Protein AF-A0A961GVK2-F1 (afdb_monomer_lite)

Structure (mmCIF, N/CA/C/O backbone):
data_AF-A0A961GVK2-F1
#
_entry.id   AF-A0A961GVK2-F1
#
loop_
_atom_site.group_PDB
_atom_site.id
_atom_site.type_symbol
_atom_site.label_atom_id
_atom_site.label_alt_id
_atom_site.label_comp_id
_atom_site.label_asym_id
_atom_site.label_entity_id
_atom_site.label_seq_id
_atom_site.pdbx_PDB_ins_code
_atom_site.Cartn_x
_atom_site.Cartn_y
_atom_site.Cartn_z
_atom_site.occupancy
_atom_site.B_iso_or_equiv
_atom_site.auth_seq_id
_atom_site.auth_comp_id
_atom_site.auth_asym_id
_atom_site.auth_atom_id
_atom_site.pdbx_PDB_model_num
ATOM 1 N N . MET A 1 1 ? 10.560 -20.780 -36.946 1.00 43.09 1 MET A N 1
ATOM 2 C CA . MET A 1 1 ? 10.622 -20.272 -35.560 1.00 43.09 1 MET A CA 1
ATOM 3 C C . MET A 1 1 ? 9.232 -19.742 -35.234 1.00 43.09 1 MET A C 1
ATOM 5 O O . MET A 1 1 ? 8.874 -18.672 -35.701 1.00 43.09 1 MET A O 1
ATOM 9 N N . ALA A 1 2 ? 8.379 -20.590 -34.654 1.00 39.97 2 ALA A N 1
ATOM 10 C CA . ALA A 1 2 ? 6.944 -20.331 -34.536 1.00 39.97 2 ALA A CA 1
ATOM 11 C C . ALA A 1 2 ? 6.674 -19.240 -33.492 1.00 39.97 2 ALA A C 1
ATOM 13 O O . ALA A 1 2 ? 7.135 -19.349 -32.359 1.00 39.97 2 ALA A O 1
ATOM 14 N N . ALA A 1 3 ? 5.934 -18.203 -33.882 1.00 51.91 3 ALA A N 1
ATOM 15 C CA . ALA A 1 3 ? 5.402 -17.211 -32.962 1.00 51.91 3 ALA A CA 1
ATOM 16 C C . ALA A 1 3 ? 4.391 -17.902 -32.037 1.00 51.91 3 ALA A C 1
ATOM 18 O O . ALA A 1 3 ? 3.315 -18.314 -32.469 1.00 51.91 3 ALA A O 1
ATOM 19 N N . THR A 1 4 ? 4.752 -18.080 -30.769 1.00 57.75 4 THR A N 1
ATOM 20 C CA . THR A 1 4 ? 3.842 -18.554 -29.728 1.00 57.75 4 THR A CA 1
ATOM 21 C C . THR A 1 4 ? 2.739 -17.514 -29.565 1.00 57.75 4 THR A C 1
ATOM 23 O O . THR A 1 4 ? 2.958 -16.445 -29.000 1.00 57.75 4 THR A O 1
ATOM 26 N N . ALA A 1 5 ? 1.552 -17.802 -30.098 1.00 57.75 5 ALA A N 1
ATOM 27 C CA . ALA A 1 5 ? 0.371 -16.983 -29.879 1.00 57.75 5 ALA A CA 1
ATOM 28 C C . ALA A 1 5 ? 0.055 -16.978 -28.376 1.00 57.75 5 ALA A C 1
ATOM 30 O O . ALA A 1 5 ? -0.444 -17.964 -27.827 1.00 57.75 5 ALA A O 1
ATOM 31 N N . VAL A 1 6 ? 0.387 -15.880 -27.693 1.00 58.44 6 VAL A N 1
ATOM 32 C CA . VAL A 1 6 ? -0.027 -15.662 -26.307 1.00 58.44 6 VAL A CA 1
ATOM 33 C C . VAL A 1 6 ? -1.550 -15.633 -26.315 1.00 58.44 6 VAL A C 1
ATOM 35 O O . VAL A 1 6 ? -2.160 -14.758 -26.925 1.00 58.44 6 VAL A O 1
ATOM 38 N N . HIS A 1 7 ? -2.176 -16.623 -25.679 1.00 60.72 7 HIS A N 1
ATOM 39 C CA . HIS A 1 7 ? -3.625 -16.637 -25.540 1.00 60.72 7 HIS A CA 1
ATOM 40 C C . HIS A 1 7 ? -4.070 -15.338 -24.840 1.00 60.72 7 HIS A C 1
ATOM 42 O O . HIS A 1 7 ? -3.469 -14.953 -23.833 1.00 60.72 7 HIS A O 1
ATOM 48 N N . PRO A 1 8 ? -5.131 -14.664 -25.317 1.00 64.25 8 PRO A N 1
ATOM 49 C CA . PRO A 1 8 ? -5.540 -13.354 -24.797 1.00 64.25 8 PRO A CA 1
ATOM 50 C C . PRO A 1 8 ? -5.836 -13.384 -23.290 1.00 64.25 8 PRO A C 1
ATOM 52 O O . PRO A 1 8 ? -5.573 -12.424 -22.570 1.00 64.25 8 PRO A O 1
ATOM 55 N N . ARG A 1 9 ? -6.304 -14.530 -22.779 1.00 64.69 9 ARG A N 1
ATOM 56 C CA . ARG A 1 9 ? -6.535 -14.760 -21.348 1.00 64.69 9 ARG A CA 1
ATOM 57 C C . ARG A 1 9 ? -5.234 -14.781 -20.533 1.00 64.69 9 ARG A C 1
ATOM 59 O O . ARG A 1 9 ? -5.197 -14.248 -19.430 1.00 64.69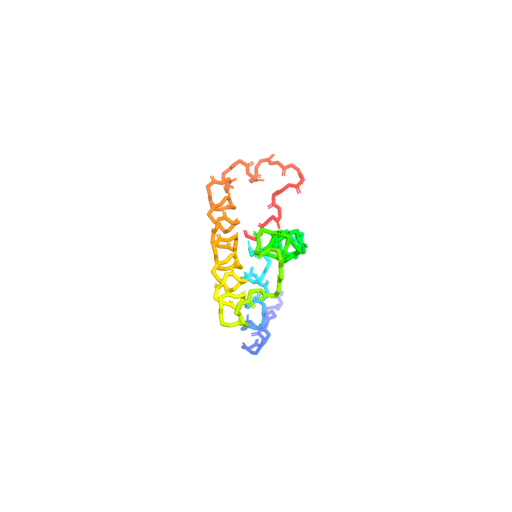 9 ARG A O 1
ATOM 66 N N . THR A 1 10 ? -4.165 -15.353 -21.084 1.00 74.12 10 THR A N 1
ATOM 67 C CA . THR A 1 10 ? -2.830 -15.394 -20.467 1.00 74.12 10 THR A CA 1
ATOM 68 C C . THR A 1 10 ? -2.163 -14.019 -20.493 1.00 74.12 10 THR A C 1
ATOM 70 O O . THR A 1 10 ? -1.489 -13.657 -19.532 1.00 74.12 10 THR A O 1
ATOM 73 N N . ALA A 1 11 ? -2.414 -13.220 -21.538 1.00 79.81 11 ALA A N 1
ATOM 74 C CA . ALA A 1 11 ? -1.932 -11.843 -21.636 1.00 79.81 11 ALA A CA 1
ATOM 75 C C . ALA A 1 11 ? -2.517 -10.952 -20.525 1.00 79.81 11 ALA A C 1
ATOM 77 O O . ALA A 1 11 ? -1.763 -10.323 -19.788 1.00 79.81 11 ALA A O 1
ATOM 78 N N . ILE A 1 12 ? -3.839 -10.971 -20.322 1.00 85.12 12 ILE A N 1
ATOM 79 C CA . ILE A 1 12 ? -4.500 -10.157 -19.285 1.00 85.12 12 ILE A CA 1
ATOM 80 C C . ILE A 1 12 ? -3.993 -10.514 -17.882 1.00 85.12 12 ILE A C 1
ATOM 82 O O . ILE A 1 12 ? -3.660 -9.627 -17.097 1.00 85.12 12 ILE A O 1
ATOM 86 N N . LEU A 1 13 ? -3.893 -11.810 -17.569 1.00 85.31 13 LEU A N 1
ATOM 87 C CA . LEU A 1 13 ? -3.391 -12.260 -16.268 1.00 85.31 13 LEU A CA 1
ATOM 88 C C . LEU A 1 13 ? -1.937 -11.832 -16.036 1.00 85.31 13 LEU A C 1
ATOM 90 O O . LEU A 1 13 ? -1.590 -11.440 -14.923 1.00 85.31 13 LEU A O 1
ATOM 94 N N . SER A 1 14 ? -1.104 -11.850 -17.082 1.00 85.38 14 SER A N 1
ATOM 95 C CA . SER A 1 14 ? 0.284 -11.384 -16.991 1.00 85.38 14 SER A CA 1
ATOM 96 C C . SER A 1 14 ? 0.376 -9.881 -16.712 1.00 85.38 14 SER A C 1
ATOM 98 O O . SER A 1 14 ? 1.157 -9.460 -15.862 1.00 85.38 14 SER A O 1
ATOM 100 N N . THR A 1 15 ? -0.483 -9.078 -17.345 1.00 87.44 15 THR A N 1
ATOM 101 C CA . THR A 1 15 ? -0.559 -7.632 -17.123 1.00 87.44 15 THR A CA 1
ATOM 102 C C . THR A 1 15 ? -1.011 -7.309 -15.702 1.00 87.44 15 THR A C 1
ATOM 104 O O . THR A 1 15 ? -0.397 -6.480 -15.035 1.00 87.44 15 THR A O 1
ATOM 107 N N . ILE A 1 16 ? -2.039 -7.997 -15.198 1.00 87.81 16 ILE A N 1
ATOM 108 C CA . ILE A 1 16 ? -2.490 -7.840 -13.807 1.00 87.81 16 ILE A CA 1
ATOM 109 C C . ILE A 1 16 ? -1.365 -8.222 -12.838 1.00 87.81 16 ILE A C 1
ATOM 111 O O . ILE A 1 16 ? -1.094 -7.484 -11.893 1.00 87.81 16 ILE A O 1
ATOM 115 N N . GLY A 1 17 ? -0.672 -9.337 -13.091 1.00 86.62 17 GLY A N 1
ATOM 116 C CA . GLY A 1 17 ? 0.475 -9.765 -12.290 1.00 86.62 17 GLY A CA 1
ATOM 117 C C . GLY A 1 17 ? 1.596 -8.723 -12.252 1.00 86.62 17 GLY A C 1
ATOM 118 O O . GLY A 1 17 ? 2.147 -8.465 -11.184 1.00 86.62 17 GLY A O 1
ATOM 119 N N . ALA A 1 18 ? 1.882 -8.067 -13.381 1.00 85.56 18 ALA A N 1
ATOM 120 C CA . ALA A 1 18 ? 2.855 -6.979 -13.448 1.00 85.56 18 ALA A CA 1
ATOM 121 C C . ALA A 1 18 ? 2.421 -5.766 -12.605 1.00 85.56 18 ALA A C 1
ATOM 123 O O . ALA A 1 18 ? 3.216 -5.255 -11.818 1.00 85.56 18 ALA A O 1
ATOM 124 N N . TYR A 1 19 ? 1.150 -5.356 -12.679 1.00 87.69 19 TYR A N 1
ATOM 125 C CA . TYR A 1 19 ? 0.629 -4.275 -11.833 1.00 87.69 19 TYR A CA 1
ATOM 126 C C . TYR A 1 19 ? 0.690 -4.610 -10.339 1.00 87.69 19 TYR A C 1
ATOM 128 O O . TYR A 1 19 ? 1.047 -3.754 -9.533 1.00 87.69 19 TYR A O 1
ATOM 136 N N . VAL A 1 20 ? 0.401 -5.854 -9.951 1.00 87.88 20 VAL A N 1
ATOM 137 C CA . VAL A 1 20 ? 0.546 -6.301 -8.556 1.00 87.88 20 VAL A CA 1
ATOM 138 C C . VAL A 1 20 ? 2.016 -6.316 -8.129 1.00 87.88 20 VAL A C 1
ATOM 140 O O . VAL A 1 20 ? 2.330 -5.944 -7.001 1.00 87.88 20 VAL A O 1
ATOM 143 N N . ALA A 1 21 ? 2.940 -6.696 -9.012 1.00 87.25 21 ALA A N 1
ATOM 144 C CA . ALA A 1 21 ? 4.367 -6.673 -8.704 1.00 87.25 21 ALA A CA 1
ATOM 145 C C . ALA A 1 21 ? 4.882 -5.246 -8.435 1.00 87.25 21 ALA A C 1
ATOM 147 O O . ALA A 1 21 ? 5.684 -5.056 -7.517 1.00 87.25 21 ALA A O 1
ATOM 148 N N . LEU A 1 22 ? 4.372 -4.243 -9.163 1.00 87.00 22 LEU A N 1
ATOM 149 C CA . LEU A 1 22 ? 4.726 -2.831 -8.965 1.00 87.00 22 LEU A CA 1
ATOM 150 C C . LEU A 1 22 ? 4.349 -2.307 -7.573 1.00 87.00 22 LEU A C 1
ATOM 152 O O . LEU A 1 22 ? 5.068 -1.480 -7.016 1.00 87.00 22 LEU A O 1
ATOM 156 N N . THR A 1 23 ? 3.260 -2.797 -6.971 1.00 88.50 23 THR A N 1
ATOM 157 C CA . THR A 1 23 ? 2.824 -2.319 -5.646 1.00 88.50 23 THR A CA 1
ATOM 158 C C . THR A 1 23 ? 3.668 -2.866 -4.496 1.00 88.50 23 THR A C 1
ATOM 160 O O . THR A 1 23 ? 3.620 -2.311 -3.399 1.00 88.50 23 THR A O 1
ATOM 163 N N . LYS A 1 24 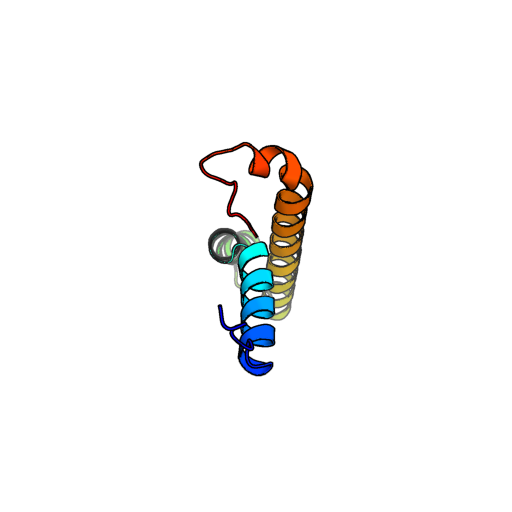? 4.478 -3.910 -4.738 1.00 88.75 24 LYS A N 1
ATOM 164 C CA . LYS A 1 24 ? 5.314 -4.605 -3.741 1.00 88.75 24 LYS A CA 1
ATOM 165 C C . LYS A 1 24 ? 4.502 -5.003 -2.492 1.00 88.75 24 LYS A C 1
ATOM 167 O O . LYS A 1 24 ? 4.722 -4.451 -1.411 1.00 88.75 24 LYS A O 1
ATOM 172 N N . PRO A 1 25 ? 3.603 -6.003 -2.591 1.00 88.31 25 PRO A N 1
ATOM 173 C CA . PRO A 1 25 ? 2.633 -6.341 -1.540 1.00 88.31 25 PRO A CA 1
ATOM 174 C C . PRO A 1 25 ? 3.273 -6.657 -0.185 1.00 88.31 25 PRO A C 1
ATOM 176 O O . PRO A 1 25 ? 2.718 -6.311 0.853 1.00 88.31 25 PRO A O 1
ATOM 179 N N . ARG A 1 26 ? 4.482 -7.231 -0.179 1.00 91.25 26 ARG A N 1
ATOM 180 C CA . ARG A 1 26 ? 5.223 -7.504 1.058 1.00 91.25 26 ARG A CA 1
ATOM 181 C C . ARG A 1 26 ? 5.592 -6.234 1.830 1.00 91.25 26 ARG A C 1
ATOM 183 O O . ARG A 1 26 ? 5.593 -6.249 3.052 1.00 91.25 26 ARG A O 1
ATOM 190 N N . ILE A 1 27 ? 5.902 -5.137 1.136 1.00 91.69 27 ILE A N 1
ATOM 191 C CA . ILE A 1 27 ? 6.202 -3.847 1.777 1.00 91.69 27 ILE A CA 1
ATOM 192 C C . ILE A 1 27 ? 4.926 -3.258 2.379 1.00 91.69 27 ILE A C 1
ATOM 194 O O . ILE A 1 27 ? 4.946 -2.774 3.507 1.00 91.69 27 ILE A O 1
ATOM 198 N N . ILE A 1 28 ? 3.813 -3.343 1.647 1.00 94.62 28 ILE A N 1
ATOM 199 C CA . ILE A 1 28 ? 2.510 -2.876 2.124 1.00 94.62 28 ILE A CA 1
ATOM 200 C C . ILE A 1 28 ? 2.089 -3.653 3.376 1.00 94.62 28 ILE A C 1
ATOM 202 O O . ILE A 1 28 ? 1.677 -3.044 4.353 1.00 94.62 28 ILE A O 1
ATOM 206 N N . GLU A 1 29 ? 2.251 -4.976 3.394 1.00 94.31 29 GLU A N 1
ATOM 207 C CA . GLU A 1 29 ? 1.962 -5.809 4.568 1.00 94.31 29 GLU A CA 1
ATOM 208 C C . GLU A 1 29 ? 2.735 -5.338 5.810 1.00 94.31 29 GLU A C 1
ATOM 210 O O . GLU A 1 29 ? 2.134 -5.115 6.859 1.00 94.31 29 GLU A O 1
ATOM 215 N N . LEU A 1 30 ? 4.048 -5.118 5.680 1.00 93.69 30 LEU A N 1
ATOM 216 C CA . LEU A 1 30 ? 4.889 -4.623 6.777 1.00 93.69 30 LEU A CA 1
ATOM 217 C C . LEU A 1 30 ? 4.428 -3.245 7.282 1.00 93.69 30 LEU A C 1
ATOM 219 O O . LEU A 1 30 ? 4.434 -2.984 8.487 1.00 93.69 30 LEU A O 1
ATOM 223 N N . LEU A 1 31 ? 3.980 -2.374 6.376 1.00 94.44 31 LEU A N 1
ATOM 224 C CA . LEU A 1 31 ? 3.410 -1.074 6.722 1.00 94.44 31 LEU A CA 1
ATOM 225 C C . LEU A 1 31 ? 2.070 -1.220 7.458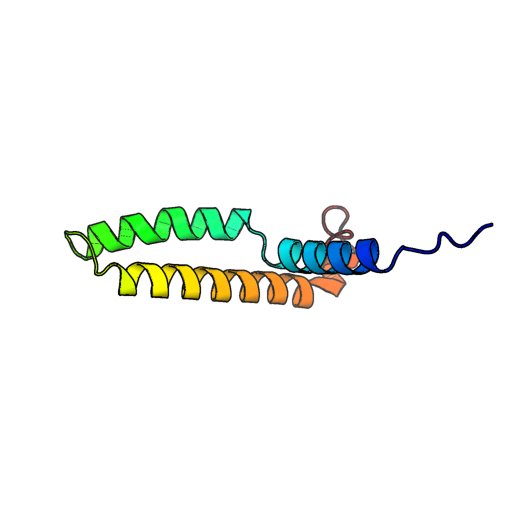 1.00 94.44 31 LEU A C 1
ATOM 227 O O . LEU A 1 31 ? 1.845 -0.573 8.479 1.00 94.44 31 LEU A O 1
ATOM 231 N N . LEU A 1 32 ? 1.173 -2.085 6.992 1.00 94.31 32 LEU A N 1
ATOM 232 C CA . LEU A 1 32 ? -0.158 -2.239 7.585 1.00 94.31 32 LEU A CA 1
ATOM 233 C C . LEU A 1 32 ? -0.114 -2.929 8.954 1.00 94.31 32 LEU A C 1
ATOM 235 O O . LEU A 1 32 ? -0.844 -2.527 9.863 1.00 94.31 32 LEU A O 1
ATOM 239 N N . VAL A 1 33 ? 0.777 -3.913 9.123 1.00 95.56 33 VAL A N 1
ATOM 240 C CA . VAL A 1 33 ? 1.004 -4.610 10.401 1.00 95.56 33 VAL A CA 1
ATOM 241 C C . VAL A 1 33 ? 1.484 -3.654 11.488 1.00 95.56 33 VAL A C 1
ATOM 243 O O . VAL A 1 33 ? 1.153 -3.855 12.650 1.00 95.56 33 VAL A O 1
ATOM 246 N N . THR A 1 34 ? 2.226 -2.604 11.139 1.00 96.38 34 THR A N 1
ATOM 247 C CA . THR A 1 34 ? 2.619 -1.569 12.108 1.00 96.38 34 THR A CA 1
ATOM 248 C C . THR A 1 34 ? 1.534 -0.508 12.287 1.00 96.38 34 THR A C 1
ATOM 250 O O . THR A 1 34 ? 1.323 -0.034 13.400 1.00 96.38 34 THR A O 1
ATOM 253 N N . THR A 1 35 ? 0.788 -0.186 11.229 1.00 97.06 35 THR A N 1
ATOM 254 C CA . THR A 1 35 ? -0.275 0.830 11.255 1.00 97.06 35 THR 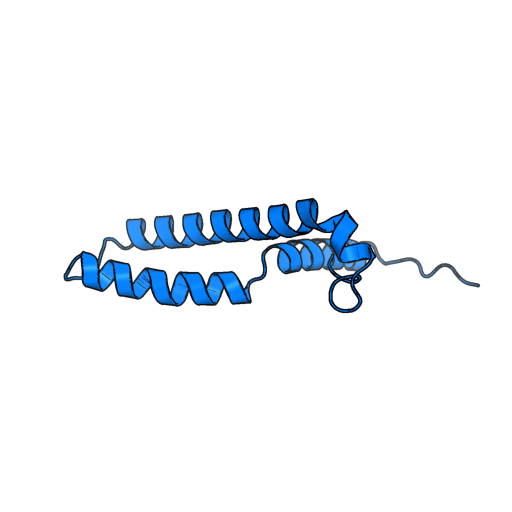A CA 1
ATOM 255 C C . THR A 1 35 ? -1.398 0.472 12.231 1.00 97.06 35 THR A C 1
ATOM 257 O O . THR A 1 35 ? -1.729 1.271 13.103 1.00 97.06 35 THR A O 1
ATOM 260 N N . VAL A 1 36 ? -1.978 -0.728 12.125 1.00 97.00 36 VAL A N 1
ATOM 261 C CA . VAL A 1 36 ? -3.179 -1.096 12.901 1.00 97.00 36 VAL A CA 1
ATOM 262 C C . VAL A 1 36 ? -2.939 -1.107 14.423 1.00 97.00 36 VAL A C 1
ATOM 264 O O . VAL A 1 36 ? -3.720 -0.474 15.135 1.00 97.00 36 VAL A O 1
ATOM 267 N N . PRO A 1 37 ? -1.878 -1.742 14.960 1.00 97.19 37 PRO A N 1
ATOM 268 C CA . PRO A 1 37 ? -1.596 -1.702 16.395 1.00 97.19 37 PRO A CA 1
ATOM 269 C C . PRO A 1 37 ? -1.331 -0.287 16.911 1.00 97.19 37 PRO A C 1
ATOM 271 O O . PRO A 1 37 ? -1.788 0.060 17.996 1.00 97.19 37 PRO A O 1
ATOM 274 N N . VAL A 1 38 ? -0.640 0.551 16.128 1.00 97.69 38 VAL A N 1
ATOM 275 C CA . VAL A 1 38 ? -0.377 1.946 16.508 1.00 97.69 38 VAL A CA 1
ATOM 276 C C . VAL A 1 38 ? -1.677 2.737 16.628 1.00 97.69 38 VAL A C 1
ATOM 278 O O . VAL A 1 38 ? -1.811 3.512 17.568 1.00 97.69 38 VAL A O 1
ATOM 281 N N . MET A 1 39 ? -2.659 2.506 15.749 1.00 97.75 39 MET A N 1
ATOM 282 C CA . MET A 1 39 ? -3.974 3.148 15.865 1.00 97.75 39 MET A CA 1
ATOM 283 C C . MET A 1 39 ? -4.681 2.780 17.179 1.00 97.75 39 MET A C 1
ATOM 285 O O . MET A 1 39 ? -5.245 3.656 17.825 1.00 97.75 39 MET A O 1
ATOM 289 N N . VAL A 1 40 ? -4.617 1.512 17.601 1.00 97.62 40 VAL A N 1
ATOM 290 C CA . VAL A 1 40 ? -5.224 1.044 18.864 1.00 97.62 40 VAL A CA 1
ATOM 291 C C . VAL A 1 40 ? -4.527 1.652 20.082 1.00 97.62 40 VAL A C 1
ATOM 293 O O . VAL A 1 40 ? -5.178 2.121 21.014 1.00 97.62 40 VAL A O 1
ATOM 296 N N . VAL A 1 41 ? -3.192 1.673 20.072 1.00 97.88 41 VAL A N 1
ATOM 297 C CA . VAL A 1 41 ? -2.405 2.278 21.156 1.00 97.88 41 VAL A CA 1
ATOM 298 C C . VAL A 1 41 ? -2.668 3.784 21.249 1.00 97.88 41 VAL A C 1
ATOM 300 O O . VAL A 1 41 ? -2.828 4.300 22.352 1.00 97.88 41 VAL A O 1
ATOM 303 N N . ALA A 1 42 ? -2.744 4.481 20.112 1.00 97.25 42 ALA A N 1
ATOM 304 C CA . ALA A 1 42 ? -2.985 5.921 20.058 1.00 97.25 42 ALA A CA 1
ATOM 305 C C . ALA A 1 42 ? -4.381 6.311 20.565 1.00 97.25 42 ALA A C 1
ATOM 307 O O . ALA A 1 42 ? -4.511 7.301 21.280 1.00 97.25 42 ALA A O 1
ATOM 308 N N . GLU A 1 43 ? -5.403 5.518 20.239 1.00 96.88 43 GLU A N 1
ATOM 309 C CA . GLU A 1 43 ? -6.781 5.735 20.695 1.00 96.88 43 GLU A CA 1
ATOM 310 C C . GLU A 1 43 ? -6.984 5.349 22.173 1.00 96.88 43 GLU A C 1
ATOM 312 O O . GLU A 1 43 ? -7.998 5.696 22.770 1.00 96.88 43 GLU A O 1
ATOM 317 N N . GLN A 1 44 ? -6.034 4.623 22.781 1.00 96.06 44 GLN A N 1
ATOM 318 C CA . GLN A 1 44 ? -6.195 3.986 24.099 1.00 96.06 44 GLN A CA 1
ATOM 319 C C . GLN A 1 44 ? -7.421 3.055 24.154 1.00 96.06 44 GLN A C 1
ATOM 321 O O . GLN A 1 44 ? -8.081 2.903 25.182 1.00 96.06 44 GLN A O 1
ATOM 326 N N . GLY A 1 45 ? -7.730 2.415 23.027 1.00 93.69 45 GLY A N 1
ATOM 327 C CA . GLY A 1 45 ? -8.953 1.653 22.820 1.00 93.69 45 GLY A CA 1
ATOM 328 C C . GLY A 1 45 ? -9.084 1.222 21.364 1.00 93.69 45 GLY A C 1
ATOM 329 O O . GLY A 1 45 ? -8.156 1.380 20.575 1.00 93.69 45 GLY A O 1
ATOM 330 N N . MET A 1 46 ? -10.230 0.656 20.987 1.00 96.44 46 MET A N 1
ATOM 331 C CA . MET A 1 46 ? -10.476 0.322 19.583 1.00 96.44 46 MET A CA 1
ATOM 332 C C . MET A 1 46 ? -10.972 1.552 18.816 1.00 96.44 46 MET A C 1
ATOM 334 O O . MET A 1 46 ? -12.055 2.047 19.137 1.00 96.44 46 MET A O 1
ATOM 338 N N . PRO A 1 47 ? -10.251 2.006 17.770 1.00 96.62 47 PRO A N 1
ATOM 339 C CA . PRO A 1 47 ? -10.752 3.047 16.886 1.00 96.62 47 PRO A CA 1
ATOM 340 C C . PRO A 1 47 ? -12.009 2.577 16.154 1.00 96.62 47 PRO A C 1
ATOM 342 O O . PRO A 1 47 ? -12.281 1.378 16.036 1.00 96.62 47 PRO A O 1
ATOM 345 N N . SER A 1 48 ? -12.759 3.523 15.583 1.00 97.69 48 SER A N 1
ATOM 346 C CA . SER A 1 48 ? -13.896 3.154 14.738 1.00 97.69 48 SER A CA 1
ATOM 347 C C . SER A 1 48 ? -13.444 2.252 13.580 1.00 97.69 48 SER A C 1
ATOM 349 O O . SER A 1 48 ? -12.446 2.523 12.906 1.00 97.69 48 SER A O 1
ATOM 351 N N . VAL A 1 49 ? -14.204 1.185 13.316 1.00 96.94 49 VAL A N 1
ATOM 352 C CA . VAL A 1 49 ? -13.900 0.228 12.236 1.00 96.94 49 VAL A CA 1
ATOM 353 C C . VAL A 1 49 ? -13.784 0.943 10.889 1.00 96.94 49 VAL A C 1
ATOM 355 O O . VAL A 1 49 ? -12.915 0.622 10.083 1.00 96.94 49 VAL A O 1
ATOM 358 N N . TRP A 1 50 ? -14.621 1.959 10.666 1.00 98.06 50 TRP A N 1
ATOM 359 C CA . TRP A 1 50 ? -14.577 2.761 9.450 1.00 98.06 50 TRP A CA 1
ATOM 360 C C . TRP A 1 50 ? -13.258 3.522 9.291 1.00 98.06 50 TRP A C 1
ATOM 362 O O . TRP A 1 50 ? -12.675 3.497 8.209 1.00 98.06 50 TRP A O 1
ATOM 372 N N . LEU A 1 51 ? -12.749 4.140 10.363 1.00 97.75 51 LEU A N 1
ATOM 373 C CA . LEU A 1 51 ? -11.448 4.809 10.343 1.00 97.75 51 LEU A CA 1
ATOM 374 C C . LEU A 1 51 ? -10.332 3.816 10.018 1.00 97.75 51 LEU A C 1
ATOM 376 O O . LEU A 1 51 ? -9.520 4.082 9.142 1.00 97.75 51 LEU A O 1
ATOM 380 N N . MET A 1 52 ? -10.328 2.648 10.665 1.00 97.75 52 MET A N 1
ATOM 381 C CA . MET A 1 52 ? -9.331 1.608 10.398 1.00 97.75 52 MET A CA 1
ATOM 382 C C . MET A 1 52 ? -9.346 1.160 8.935 1.00 97.75 52 MET A C 1
ATOM 384 O O . MET A 1 52 ? -8.293 1.089 8.305 1.00 97.75 52 MET A O 1
ATOM 388 N N . VAL A 1 53 ? -10.530 0.906 8.372 1.00 97.94 53 VAL A N 1
ATOM 389 C CA . VAL A 1 53 ? -10.679 0.522 6.962 1.00 97.94 53 VAL A CA 1
ATOM 390 C C . VAL A 1 53 ? -10.206 1.643 6.038 1.00 97.94 53 VAL A C 1
ATOM 392 O O . VAL A 1 53 ? -9.417 1.384 5.131 1.00 97.94 53 VAL A O 1
ATOM 395 N N . ALA A 1 54 ? -10.625 2.887 6.280 1.00 98.12 54 ALA A N 1
ATOM 396 C CA . ALA A 1 54 ? -10.207 4.035 5.481 1.00 98.12 54 ALA A CA 1
ATOM 397 C C . ALA A 1 54 ? -8.682 4.234 5.517 1.00 98.12 54 ALA A C 1
ATOM 399 O O . ALA A 1 54 ? -8.066 4.447 4.472 1.00 98.12 54 ALA A O 1
ATOM 400 N N . THR A 1 55 ? -8.056 4.097 6.689 1.00 97.62 55 THR A N 1
ATOM 401 C CA . THR A 1 55 ? -6.602 4.208 6.859 1.00 97.62 55 THR A CA 1
ATOM 402 C C . THR A 1 55 ? -5.859 3.068 6.172 1.00 97.62 55 THR A C 1
ATOM 404 O O . THR A 1 55 ? -4.889 3.323 5.463 1.00 97.62 55 THR A O 1
ATOM 407 N N . VAL A 1 56 ? -6.306 1.819 6.323 1.00 97.38 56 VAL A N 1
ATOM 408 C CA . VAL A 1 56 ? -5.678 0.659 5.670 1.00 97.38 56 VAL A CA 1
ATOM 409 C C . VAL A 1 56 ? -5.773 0.772 4.151 1.00 97.38 56 VAL A C 1
ATOM 411 O O . VAL A 1 56 ? -4.778 0.562 3.454 1.00 97.38 56 VAL A O 1
ATOM 414 N N . LEU A 1 57 ? -6.938 1.152 3.623 1.00 97.56 57 LEU A N 1
ATOM 415 C CA . LEU A 1 57 ? -7.132 1.354 2.188 1.00 97.56 57 LEU A CA 1
ATOM 416 C C . LEU A 1 57 ? -6.279 2.516 1.670 1.00 97.56 57 LEU A C 1
ATOM 418 O O . LEU A 1 57 ? -5.538 2.345 0.703 1.00 97.56 57 LEU A O 1
ATOM 422 N N . GLY A 1 58 ? -6.318 3.671 2.338 1.00 97.25 58 GLY A N 1
ATOM 423 C CA . GLY A 1 58 ? -5.510 4.834 1.971 1.00 97.25 58 GLY A CA 1
ATOM 424 C C . GLY A 1 58 ? -4.008 4.551 2.031 1.00 97.25 58 GLY A C 1
ATOM 425 O O . GLY A 1 58 ? -3.277 4.897 1.102 1.00 97.25 58 GLY A O 1
ATOM 426 N N . GLY A 1 59 ? -3.548 3.854 3.073 1.00 96.62 59 GLY A N 1
ATOM 427 C CA . GLY A 1 59 ? -2.156 3.437 3.233 1.00 96.62 59 GLY A CA 1
ATOM 428 C C . GLY A 1 59 ? -1.713 2.460 2.145 1.00 96.62 59 GLY A C 1
ATOM 429 O O . GLY A 1 59 ? -0.653 2.645 1.553 1.00 96.62 59 GLY A O 1
ATOM 430 N N . THR A 1 60 ? -2.556 1.480 1.811 1.00 96.06 60 THR A N 1
ATOM 431 C CA . THR A 1 60 ? -2.314 0.523 0.717 1.00 96.06 60 THR A CA 1
ATOM 432 C C . THR A 1 60 ? -2.155 1.239 -0.622 1.00 96.06 60 THR A C 1
ATOM 434 O O . THR A 1 60 ? -1.183 1.000 -1.338 1.00 96.06 60 THR A O 1
ATOM 437 N N . LEU A 1 61 ? -3.087 2.137 -0.956 1.00 95.88 61 LEU A N 1
ATOM 438 C CA . LEU A 1 61 ? -3.073 2.879 -2.218 1.00 95.88 61 LEU A CA 1
ATOM 439 C C . LEU A 1 61 ? -1.863 3.816 -2.309 1.00 95.88 61 LEU A C 1
ATOM 441 O O . LEU A 1 61 ? -1.182 3.843 -3.333 1.00 95.88 61 LEU A O 1
ATOM 445 N N . THR A 1 62 ? -1.559 4.533 -1.225 1.00 96.38 62 THR A N 1
ATOM 446 C CA . THR A 1 62 ? -0.421 5.461 -1.165 1.00 96.38 62 THR A CA 1
ATOM 447 C C . THR A 1 62 ? 0.907 4.717 -1.297 1.00 96.38 62 THR A C 1
ATOM 449 O O . THR A 1 62 ? 1.741 5.091 -2.119 1.00 96.38 62 THR A O 1
ATOM 452 N N . ALA A 1 63 ? 1.096 3.627 -0.545 1.00 95.62 63 ALA A N 1
ATOM 453 C CA . ALA A 1 63 ? 2.311 2.818 -0.611 1.00 95.62 63 ALA A CA 1
ATOM 454 C C . ALA A 1 63 ? 2.473 2.138 -1.980 1.00 95.62 63 ALA A C 1
ATOM 456 O O . ALA A 1 63 ? 3.569 2.135 -2.540 1.00 95.62 63 ALA A O 1
ATOM 457 N N . GLY A 1 64 ? 1.384 1.614 -2.551 1.00 94.62 64 GLY A N 1
ATOM 458 C CA . GLY A 1 64 ? 1.386 1.038 -3.895 1.00 94.62 64 GLY A CA 1
ATOM 459 C C . GLY A 1 64 ? 1.776 2.058 -4.968 1.00 94.62 64 GLY A C 1
ATOM 460 O O . GLY A 1 64 ? 2.644 1.773 -5.792 1.00 94.62 64 GLY A O 1
ATOM 461 N N . GLY A 1 65 ? 1.196 3.261 -4.919 1.00 95.00 65 GLY A N 1
ATOM 462 C CA . GLY A 1 65 ? 1.531 4.358 -5.828 1.00 95.00 65 GLY A CA 1
ATOM 463 C C . GLY A 1 65 ? 2.985 4.812 -5.694 1.00 95.00 65 GLY A C 1
ATOM 464 O O . GLY A 1 65 ? 3.685 4.926 -6.697 1.00 95.00 65 GLY A O 1
ATOM 465 N N . ALA A 1 66 ? 3.474 4.991 -4.464 1.00 95.31 66 ALA A N 1
ATOM 466 C CA . ALA A 1 66 ? 4.867 5.352 -4.207 1.00 95.31 66 ALA A CA 1
ATOM 467 C C . ALA A 1 66 ? 5.849 4.292 -4.736 1.00 95.31 66 ALA A C 1
ATOM 469 O O . ALA A 1 66 ? 6.854 4.635 -5.354 1.00 95.31 66 ALA A O 1
ATOM 470 N N . ASN A 1 67 ? 5.549 3.001 -4.557 1.00 94.25 67 ASN A N 1
ATOM 471 C CA . ASN A 1 67 ? 6.380 1.917 -5.085 1.00 94.25 67 ASN A CA 1
ATOM 472 C C . ASN A 1 67 ? 6.430 1.910 -6.618 1.00 94.25 67 ASN A C 1
ATOM 474 O O . ASN A 1 67 ? 7.513 1.741 -7.179 1.00 94.25 67 ASN A O 1
ATOM 478 N N . ALA A 1 68 ? 5.293 2.137 -7.280 1.00 93.25 68 ALA A N 1
ATOM 479 C CA . ALA A 1 68 ? 5.235 2.239 -8.735 1.00 93.25 68 ALA A CA 1
ATOM 480 C C . ALA A 1 68 ? 6.031 3.448 -9.254 1.00 93.25 68 ALA A C 1
ATOM 482 O O . ALA A 1 68 ? 6.801 3.311 -10.202 1.00 93.25 68 ALA A O 1
ATOM 483 N N . ILE A 1 69 ? 5.901 4.609 -8.600 1.00 94.25 69 ILE A N 1
ATOM 484 C CA . ILE A 1 69 ? 6.669 5.813 -8.944 1.00 94.25 69 ILE A CA 1
ATOM 485 C C . ILE A 1 69 ? 8.166 5.560 -8.775 1.00 94.25 69 ILE A C 1
ATOM 487 O O . ILE A 1 69 ? 8.921 5.858 -9.692 1.00 94.25 69 ILE A O 1
ATOM 491 N N . ASN A 1 70 ? 8.597 4.957 -7.663 1.00 93.06 70 ASN A N 1
ATOM 492 C CA . ASN A 1 70 ? 10.011 4.647 -7.438 1.00 93.06 70 ASN A CA 1
ATOM 493 C C . ASN A 1 70 ? 10.586 3.775 -8.564 1.00 93.06 70 ASN A C 1
ATOM 495 O O . ASN A 1 70 ? 11.680 4.034 -9.043 1.00 93.06 70 ASN A O 1
ATOM 499 N N . MET A 1 71 ? 9.836 2.775 -9.036 1.00 91.69 71 MET A N 1
ATOM 500 C CA . MET A 1 71 ? 10.286 1.913 -10.139 1.00 91.69 71 MET A CA 1
ATOM 501 C C . MET A 1 71 ? 10.311 2.635 -11.488 1.00 91.69 71 MET A C 1
ATOM 503 O O . MET A 1 71 ? 11.150 2.331 -12.330 1.00 91.69 71 MET A O 1
ATOM 507 N N . TRP A 1 72 ? 9.410 3.595 -11.702 1.00 92.69 72 TRP A N 1
ATOM 508 C CA . TRP A 1 72 ? 9.423 4.411 -12.911 1.00 92.69 72 TRP A CA 1
ATOM 509 C C . TRP A 1 72 ? 10.592 5.401 -12.925 1.00 92.69 72 TRP A C 1
ATOM 511 O O . TRP A 1 72 ? 11.265 5.524 -13.946 1.00 92.69 72 TRP A O 1
ATOM 521 N N . VAL A 1 73 ? 10.846 6.072 -11.798 1.00 94.69 73 VAL A N 1
ATOM 522 C CA . VAL A 1 73 ? 11.950 7.030 -11.649 1.00 94.69 73 VAL A CA 1
ATOM 523 C C . VAL A 1 73 ? 13.302 6.327 -11.767 1.00 94.69 73 VAL A C 1
ATOM 525 O O . VAL A 1 73 ? 14.173 6.838 -12.456 1.00 94.69 73 VAL A O 1
ATOM 528 N N . ASP A 1 74 ? 13.454 5.142 -11.171 1.00 94.06 74 ASP A N 1
ATOM 529 C CA . ASP A 1 74 ? 14.713 4.387 -11.184 1.00 94.06 74 ASP A CA 1
ATOM 530 C C . ASP A 1 74 ? 14.940 3.592 -12.487 1.00 94.06 74 ASP A C 1
ATOM 532 O O . ASP A 1 74 ? 15.908 2.841 -12.579 1.00 94.06 74 ASP A O 1
ATOM 536 N N . ARG A 1 75 ? 14.061 3.688 -13.498 1.00 92.06 75 ARG A N 1
ATOM 537 C CA . ARG A 1 75 ? 14.057 2.788 -14.670 1.00 92.06 75 ARG A CA 1
ATOM 538 C C . ARG A 1 75 ? 15.379 2.777 -15.447 1.00 92.06 75 ARG A C 1
ATOM 540 O O . ARG A 1 75 ? 15.799 1.727 -15.933 1.00 92.06 75 ARG A O 1
ATOM 547 N N . ASP A 1 76 ? 15.998 3.935 -15.624 1.00 93.06 76 ASP A N 1
ATOM 548 C CA . ASP A 1 76 ? 17.275 4.097 -16.325 1.00 93.06 76 ASP A CA 1
ATOM 549 C C . ASP A 1 76 ? 18.450 3.529 -15.515 1.00 93.06 76 ASP A C 1
ATOM 551 O O . ASP A 1 76 ? 19.310 2.835 -16.062 1.00 93.06 76 ASP A O 1
ATOM 555 N N . ILE A 1 77 ? 18.442 3.756 -14.202 1.00 92.69 77 ILE A N 1
ATOM 556 C CA . ILE A 1 77 ? 19.428 3.228 -13.256 1.00 92.69 77 ILE A CA 1
ATOM 557 C C . ILE A 1 77 ? 19.298 1.705 -13.152 1.00 92.69 77 ILE A C 1
AT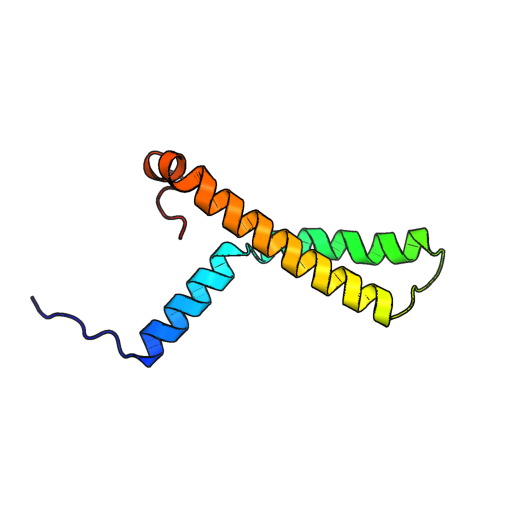OM 559 O O . ILE A 1 77 ? 20.286 0.977 -13.259 1.00 92.69 77 ILE A O 1
ATOM 563 N N . ASP A 1 78 ? 18.077 1.198 -12.992 1.00 93.19 78 ASP A N 1
ATOM 564 C CA . ASP A 1 78 ? 17.791 -0.226 -12.865 1.00 93.19 78 ASP A CA 1
ATOM 565 C C . ASP A 1 78 ? 18.250 -0.999 -14.109 1.00 93.19 78 ASP A C 1
ATOM 567 O O . ASP A 1 78 ? 18.764 -2.111 -13.971 1.00 93.19 78 ASP A O 1
ATOM 571 N N . ALA A 1 79 ? 18.181 -0.399 -15.304 1.00 90.56 79 ALA A N 1
ATOM 572 C CA . ALA A 1 79 ? 18.627 -1.022 -16.552 1.00 90.56 79 ALA A CA 1
ATOM 573 C C . ALA A 1 79 ? 20.126 -1.385 -16.568 1.00 90.56 79 ALA A C 1
ATOM 575 O O . ALA A 1 79 ? 20.511 -2.355 -17.226 1.00 90.56 79 ALA A O 1
ATOM 576 N N . VAL A 1 80 ? 20.974 -0.654 -15.833 1.00 94.94 80 VAL A N 1
ATOM 577 C CA . VAL A 1 80 ? 22.423 -0.924 -15.751 1.00 94.94 80 VAL A CA 1
ATOM 578 C C . VAL A 1 80 ? 22.825 -1.725 -14.504 1.00 94.94 80 VAL A C 1
ATOM 580 O O . VAL A 1 80 ? 23.973 -2.155 -14.389 1.00 94.94 80 VAL A O 1
ATOM 583 N N . MET A 1 81 ? 21.896 -1.994 -13.581 1.00 92.94 81 MET A N 1
ATOM 584 C CA . MET A 1 81 ? 22.156 -2.730 -12.339 1.00 92.94 81 MET A CA 1
ATOM 585 C C . MET A 1 81 ? 21.904 -4.239 -12.483 1.00 92.94 81 MET A C 1
ATOM 587 O O . MET A 1 81 ? 20.845 -4.691 -12.912 1.00 92.94 81 MET A O 1
ATOM 591 N N . GLU A 1 82 ? 22.851 -5.071 -12.042 1.00 92.00 82 GLU A N 1
ATOM 592 C CA . GLU A 1 82 ? 22.718 -6.538 -12.101 1.00 92.00 82 GLU A CA 1
ATOM 593 C C . GLU A 1 82 ? 21.528 -7.079 -11.305 1.00 92.00 82 GLU A C 1
ATOM 595 O O . GLU A 1 82 ? 20.773 -7.916 -11.793 1.00 92.00 82 GLU A O 1
ATOM 600 N N . ARG A 1 83 ? 21.309 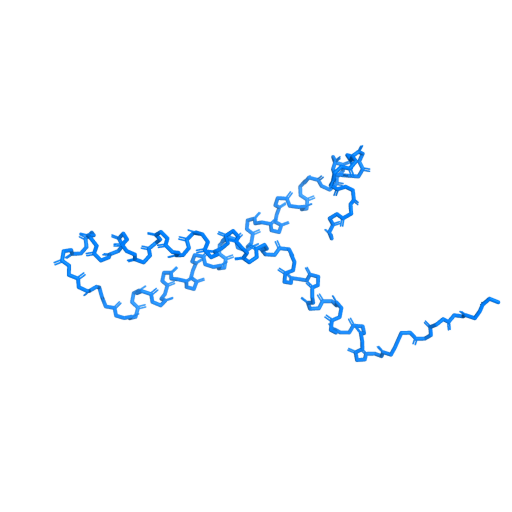-6.533 -10.109 1.00 91.88 83 ARG A N 1
ATOM 601 C CA . ARG A 1 83 ? 20.238 -6.969 -9.210 1.00 91.88 83 ARG A CA 1
ATOM 602 C C . ARG A 1 83 ? 18.839 -6.553 -9.680 1.00 91.88 83 ARG A C 1
ATOM 604 O O . ARG A 1 83 ? 17.870 -7.222 -9.333 1.00 91.88 83 ARG A O 1
ATOM 611 N N . THR A 1 84 ? 18.698 -5.428 -10.381 1.00 89.12 84 THR A N 1
ATOM 612 C CA . THR A 1 84 ? 17.393 -4.762 -10.557 1.00 89.12 84 THR A CA 1
ATOM 613 C C . THR A 1 84 ? 16.962 -4.566 -12.007 1.00 89.12 84 THR A C 1
ATOM 615 O O . THR A 1 84 ? 15.803 -4.230 -12.227 1.00 89.12 84 THR A O 1
ATOM 618 N N . ARG A 1 85 ? 17.802 -4.930 -12.985 1.00 87.75 85 ARG A N 1
ATOM 619 C CA . ARG A 1 85 ? 17.494 -4.896 -14.430 1.00 87.75 85 ARG A CA 1
ATOM 620 C C . ARG A 1 85 ? 16.218 -5.609 -14.874 1.00 87.75 85 ARG A C 1
ATOM 622 O O . ARG A 1 85 ? 15.705 -5.314 -15.943 1.00 87.75 85 ARG A O 1
ATOM 629 N N . ASN A 1 86 ? 15.734 -6.564 -14.080 1.00 85.44 86 ASN A N 1
ATOM 630 C CA . ASN A 1 86 ? 14.543 -7.364 -14.384 1.00 85.44 86 ASN A CA 1
ATOM 631 C C . ASN A 1 86 ? 13.307 -6.909 -13.594 1.00 85.44 86 ASN A C 1
ATOM 633 O O . ASN A 1 86 ? 12.332 -7.654 -13.491 1.00 85.44 86 ASN A O 1
ATOM 637 N N . ARG A 1 87 ? 13.357 -5.728 -12.968 1.00 83.38 87 ARG A N 1
ATOM 638 C CA . ARG A 1 87 ? 12.159 -5.106 -12.405 1.00 83.38 87 ARG A CA 1
ATOM 639 C C . ARG A 1 87 ? 11.152 -4.831 -13.542 1.00 83.38 87 ARG A C 1
ATOM 641 O O . ARG A 1 87 ? 11.595 -4.499 -14.641 1.00 83.38 87 ARG A O 1
ATOM 648 N N . PRO A 1 88 ? 9.842 -5.035 -13.308 1.00 77.56 88 PRO A N 1
ATOM 649 C CA . PRO A 1 88 ? 8.799 -4.750 -14.296 1.00 77.56 88 PRO A CA 1
ATOM 650 C C . PRO A 1 88 ? 8.774 -3.284 -14.742 1.00 77.56 88 PRO A C 1
ATOM 652 O O . PRO A 1 88 ? 9.134 -2.412 -13.920 1.00 77.56 88 PRO A O 1
#

Foldseek 3Di:
DDDDPCDVVNVVVVVVVLLVLLLVVVVLVVVLVVVLVVVCVVVVHHDDPVVNVVCSVVSSVVSSVVSNVVCVVCVVVLCPDPVRVPRD

pLDDT: mean 88.87, std 12.56, range [39.97, 98.12]

Sequence (88 aa):
MAATAVHPRTAILSTIGAYVALTKPRIIELLLVTTVPVMVVAEQGMPSVWLMVATVLGGTLTAGGANAINMWVDRDIDAVMERTRNRP

Secondary structure (DSSP, 8-state):
-------HHHHHHHHHHHHHHHH-HHHHHHHHHHHHHHHHHHHTSPPPHHHHHHHHHHHHHHHHHHHHHHHHHTHHHHHH-TTTTT--

Radius of gyration: 18.39 Å; chains: 1; bounding box: 37×27×60 Å